Protein AF-A0A1Y3NGS4-F1 (afdb_monomer)

Sequence (176 aa):
MSAHGVNSQEDNQDTGKSSAWSAFSSKFSDFKQKTKNKHMELSNYARTKGSEFAVYANQQSRSIMQKIKKDEQPAQQEKERYVFGVPLEYVMEYSGHEYGIPLIVYDCINELTDAIDEVGLYRIPGSTHQVEILKDKYDFLEAVDLKGENPNTVATLLKLFLRNCKYKLVIFKNNP

Structure (mmCIF, N/CA/C/O backbone):
data_AF-A0A1Y3NGS4-F1
#
_entry.id   AF-A0A1Y3NGS4-F1
#
loop_
_atom_site.group_PDB
_atom_site.id
_atom_site.type_symbol
_atom_site.label_atom_id
_atom_site.label_alt_id
_atom_site.label_comp_id
_atom_site.label_asym_id
_atom_site.label_entity_id
_atom_site.label_seq_id
_atom_site.pdbx_PDB_ins_code
_atom_site.Cartn_x
_atom_site.Cartn_y
_atom_site.Cartn_z
_atom_site.occupancy
_atom_site.B_iso_or_equiv
_atom_site.auth_seq_id
_atom_site.auth_comp_id
_atom_site.auth_asym_id
_atom_site.auth_atom_id
_atom_site.pdbx_PDB_model_num
ATOM 1 N N . MET A 1 1 ? 15.049 87.456 -0.464 1.00 33.78 1 MET A N 1
ATOM 2 C CA . MET A 1 1 ? 15.550 88.606 0.324 1.00 33.78 1 MET A CA 1
ATOM 3 C C . MET A 1 1 ? 14.407 89.108 1.187 1.00 33.78 1 MET A C 1
ATOM 5 O O . MET A 1 1 ? 13.299 89.109 0.668 1.00 33.78 1 MET A O 1
ATOM 9 N N . SER A 1 2 ? 14.695 89.551 2.419 1.00 31.91 2 SER A N 1
ATOM 10 C CA . SER A 1 2 ? 13.763 90.228 3.353 1.00 31.91 2 SER A CA 1
ATOM 11 C C . SER A 1 2 ? 12.594 89.373 3.891 1.00 31.91 2 SER A C 1
ATOM 13 O O . SER A 1 2 ? 12.030 88.573 3.158 1.00 31.91 2 SER A O 1
ATOM 15 N N . ALA A 1 3 ? 12.170 89.479 5.156 1.00 38.00 3 ALA A N 1
ATOM 16 C CA . ALA A 1 3 ? 12.726 90.144 6.352 1.00 38.00 3 ALA A CA 1
ATOM 17 C C . ALA A 1 3 ? 12.406 89.241 7.578 1.00 38.00 3 ALA A C 1
ATOM 19 O O . ALA A 1 3 ? 11.455 88.471 7.508 1.00 38.00 3 ALA A O 1
ATOM 20 N N . HIS A 1 4 ? 13.200 89.115 8.651 1.00 30.67 4 HIS A N 1
ATOM 21 C CA . HIS A 1 4 ? 13.741 90.108 9.603 1.00 30.67 4 HIS A CA 1
ATOM 22 C C . HIS A 1 4 ? 12.679 90.939 10.359 1.00 30.67 4 HIS A C 1
ATOM 24 O O . HIS A 1 4 ? 11.834 91.578 9.745 1.00 30.67 4 HIS A O 1
ATOM 30 N N . GLY A 1 5 ? 12.768 90.926 11.700 1.00 33.00 5 GLY A N 1
ATOM 31 C CA . GLY A 1 5 ? 11.792 91.476 12.663 1.00 33.00 5 GLY A CA 1
ATOM 32 C C . GLY A 1 5 ? 11.822 90.672 13.978 1.00 33.00 5 GLY A C 1
ATOM 33 O O . GLY A 1 5 ? 10.993 89.787 14.128 1.00 33.00 5 GLY A O 1
ATOM 34 N N . VAL A 1 6 ? 12.854 90.711 14.844 1.00 35.91 6 VAL A N 1
ATOM 35 C CA . VAL A 1 6 ? 13.218 91.787 15.821 1.00 35.91 6 VAL A CA 1
ATOM 36 C C . VAL A 1 6 ? 11.988 92.424 16.505 1.00 35.91 6 VAL A C 1
ATOM 38 O O . VAL A 1 6 ? 11.039 92.745 15.804 1.00 35.91 6 VAL A O 1
ATOM 41 N N . ASN A 1 7 ? 11.892 92.684 17.818 1.00 32.59 7 ASN A N 1
ATOM 42 C CA . ASN A 1 7 ? 12.773 92.511 19.001 1.00 32.59 7 ASN A CA 1
ATOM 43 C C . ASN A 1 7 ? 11.861 92.128 20.225 1.00 32.59 7 ASN A C 1
ATOM 45 O O . ASN A 1 7 ? 10.693 91.834 19.987 1.00 32.59 7 ASN A O 1
ATOM 49 N N . SER A 1 8 ? 12.201 92.075 21.526 1.00 33.12 8 SER A N 1
ATOM 50 C CA . SER A 1 8 ? 13.383 92.421 22.347 1.00 33.12 8 SER A CA 1
ATOM 51 C C . SER A 1 8 ? 13.412 91.584 23.648 1.00 33.12 8 SER A C 1
ATOM 53 O O . SER A 1 8 ? 12.459 90.869 23.953 1.00 33.12 8 SER A O 1
ATOM 55 N N . GLN A 1 9 ? 14.478 91.731 24.439 1.00 42.53 9 GLN A N 1
ATOM 56 C CA . GLN A 1 9 ? 14.498 91.519 25.896 1.00 42.53 9 GLN A CA 1
ATOM 57 C C . GLN A 1 9 ? 14.150 92.819 26.641 1.00 42.53 9 GLN A C 1
ATOM 59 O O . GLN A 1 9 ? 14.323 93.890 26.064 1.00 42.53 9 GLN A O 1
ATOM 64 N N . GLU A 1 10 ? 13.727 92.684 27.902 1.00 35.09 10 GLU A N 1
ATOM 65 C CA . GLU A 1 10 ? 13.951 93.555 29.081 1.00 35.09 10 GLU A CA 1
ATOM 66 C C . GLU A 1 10 ? 13.093 92.974 30.236 1.00 35.09 10 GLU A C 1
ATOM 68 O O . GLU A 1 10 ? 12.082 92.322 29.981 1.00 35.09 10 GLU A O 1
ATOM 73 N N . ASP A 1 11 ? 13.338 93.191 31.524 1.00 31.88 11 ASP A N 1
ATOM 74 C CA . ASP A 1 11 ? 14.560 93.175 32.329 1.00 31.88 11 ASP A CA 1
ATOM 75 C C . ASP A 1 11 ? 14.133 93.196 33.819 1.00 31.88 11 ASP A C 1
ATOM 77 O O . ASP A 1 11 ? 12.953 93.285 34.155 1.00 31.88 11 ASP A O 1
ATOM 81 N N . ASN A 1 12 ? 15.114 93.049 34.698 1.00 34.59 12 ASN A N 1
ATOM 82 C CA . ASN A 1 12 ? 15.051 92.903 36.158 1.00 34.59 12 ASN A CA 1
ATOM 83 C C . ASN A 1 12 ? 14.232 93.906 37.018 1.00 34.59 12 ASN A C 1
ATOM 85 O O . ASN A 1 12 ? 14.127 95.083 36.698 1.00 34.59 12 ASN A O 1
ATOM 89 N N . GLN A 1 13 ? 13.924 93.435 38.246 1.00 39.69 13 GLN A N 1
ATOM 90 C CA . GLN A 1 13 ? 13.697 94.206 39.498 1.00 39.69 13 GLN A CA 1
ATOM 91 C C . GLN A 1 13 ? 12.382 95.043 39.555 1.00 39.69 13 GLN A C 1
ATOM 93 O O . GLN A 1 13 ? 11.791 95.366 38.537 1.00 39.69 13 GLN A O 1
ATOM 98 N N . ASP A 1 14 ? 11.770 95.346 40.711 1.00 35.47 14 ASP A N 1
ATOM 99 C CA . ASP A 1 14 ? 12.343 95.511 42.055 1.00 35.47 14 ASP A CA 1
ATOM 100 C C . ASP A 1 14 ? 11.340 95.313 43.241 1.00 35.47 14 ASP A C 1
ATOM 102 O O . ASP A 1 14 ? 10.137 95.143 43.059 1.00 35.47 14 ASP A O 1
ATOM 106 N N . THR A 1 15 ? 11.883 95.320 44.467 1.00 36.84 15 THR A N 1
ATOM 107 C CA . THR A 1 15 ? 11.306 95.718 45.779 1.00 36.84 15 THR A CA 1
ATOM 108 C C . THR A 1 15 ? 9.823 95.460 46.155 1.00 36.84 15 THR A C 1
ATOM 110 O O . THR A 1 15 ? 8.937 96.287 45.986 1.00 36.84 15 THR A O 1
ATOM 113 N N . GLY A 1 16 ? 9.625 94.436 47.001 1.00 41.06 16 GLY A N 1
ATOM 114 C CA . GLY A 1 16 ? 9.363 94.665 48.440 1.00 41.06 16 GLY A CA 1
ATOM 115 C C . GLY A 1 16 ? 7.952 95.041 48.957 1.00 41.06 16 GLY A C 1
ATOM 116 O O . GLY A 1 16 ? 7.472 96.148 48.752 1.00 41.06 16 GLY A O 1
ATOM 117 N N . LYS A 1 17 ? 7.453 94.197 49.889 1.00 36.88 17 LYS A N 1
ATOM 118 C CA . LYS A 1 17 ? 6.256 94.342 50.771 1.00 36.88 17 LYS A CA 1
ATOM 119 C C . LYS A 1 17 ? 4.901 94.050 50.089 1.00 36.88 17 LYS A C 1
ATOM 121 O O . LYS A 1 17 ? 4.637 94.539 49.007 1.00 36.88 17 LYS A O 1
ATOM 126 N N . SER A 1 18 ? 3.940 93.335 50.682 1.00 44.78 18 SER A N 1
ATOM 127 C CA . SER A 1 18 ? 3.933 92.349 51.782 1.00 44.78 18 SER A CA 1
ATOM 128 C C . SER A 1 18 ? 2.539 91.691 51.841 1.00 44.78 18 SER A C 1
ATOM 130 O O . SER A 1 18 ? 1.542 92.376 51.645 1.00 44.78 18 SER A O 1
ATOM 132 N N . SER A 1 19 ? 2.467 90.394 52.166 1.00 58.41 19 SER A N 1
ATOM 133 C CA . SER A 1 19 ? 1.315 89.721 52.814 1.00 58.41 19 SER A CA 1
ATOM 134 C C . SER A 1 19 ? -0.128 90.096 52.388 1.00 58.41 19 SER A C 1
ATOM 136 O O . SER A 1 19 ? -0.753 90.932 53.035 1.00 58.41 19 SER A O 1
ATOM 138 N N . ALA A 1 20 ? -0.705 89.369 51.416 1.00 52.78 20 ALA A N 1
ATOM 139 C CA . ALA A 1 20 ? -2.150 89.034 51.396 1.00 52.78 20 ALA A CA 1
ATOM 140 C C . ALA A 1 20 ? -2.536 88.014 50.298 1.00 52.78 20 ALA A C 1
ATOM 142 O O . ALA A 1 20 ? -3.312 87.098 50.553 1.00 52.78 20 ALA A O 1
ATOM 143 N N . TRP A 1 21 ? -1.989 88.135 49.081 1.00 37.53 21 TRP A N 1
ATOM 144 C CA . TRP A 1 21 ? -2.500 87.399 47.905 1.00 37.53 21 TRP A CA 1
ATOM 145 C C . TRP A 1 21 ? -1.845 86.027 47.648 1.00 37.53 21 TRP A C 1
ATOM 147 O O . TRP A 1 21 ? -2.407 85.192 46.937 1.00 37.53 21 TRP A O 1
ATOM 157 N N . SER A 1 22 ? -0.712 85.728 48.293 1.00 54.00 22 SER A N 1
ATOM 158 C CA . SER A 1 22 ? 0.019 84.450 48.162 1.00 54.00 22 SER A CA 1
ATOM 159 C C . SER A 1 22 ? -0.762 83.215 48.655 1.00 54.00 22 SER A C 1
ATOM 161 O O . SER A 1 22 ? -0.389 82.080 48.358 1.00 54.00 22 SER A O 1
ATOM 163 N N . ALA A 1 23 ? -1.851 83.425 49.404 1.00 52.31 23 ALA A N 1
ATOM 164 C CA . ALA A 1 23 ? -2.710 82.374 49.953 1.00 52.31 23 ALA A CA 1
ATOM 165 C C . ALA A 1 23 ? -3.914 82.000 49.057 1.00 52.31 23 ALA A C 1
ATOM 167 O O . ALA A 1 23 ? -4.672 81.094 49.409 1.00 52.31 23 ALA A O 1
ATOM 168 N N . PHE A 1 24 ? -4.118 82.686 47.920 1.00 52.75 24 PHE A N 1
ATOM 169 C CA . PHE A 1 24 ? -5.232 82.397 47.004 1.00 52.75 24 PHE A CA 1
ATOM 170 C C . PHE A 1 24 ? -4.802 81.654 45.727 1.00 52.75 24 PHE A C 1
ATOM 172 O O . PHE A 1 24 ? -5.513 80.756 45.278 1.00 52.75 24 PHE A O 1
ATOM 179 N N . SER A 1 25 ? -3.612 81.929 45.176 1.00 48.72 25 SER A N 1
ATOM 180 C CA . SER A 1 25 ? -3.084 81.196 44.006 1.00 48.72 25 SER A CA 1
ATOM 181 C C . SER A 1 25 ? -2.752 79.729 44.315 1.00 48.72 25 SER A C 1
ATOM 183 O O . SER A 1 25 ? -2.975 78.844 43.486 1.00 48.72 25 SER A O 1
ATOM 185 N N . SER A 1 26 ? -2.313 79.457 45.545 1.00 49.03 26 SER A N 1
ATOM 186 C CA . SER A 1 26 ? -1.978 78.128 46.071 1.00 49.03 26 SER A CA 1
ATOM 187 C C . SER A 1 26 ? -3.172 77.160 46.147 1.00 49.03 26 SER A C 1
ATOM 189 O O . SER A 1 26 ? -2.968 75.959 46.288 1.00 49.03 26 SER A O 1
ATOM 191 N N . LYS A 1 27 ? -4.418 77.635 45.978 1.00 54.59 27 LYS A N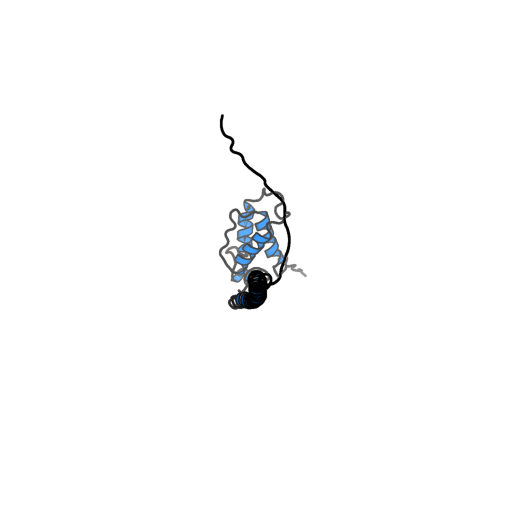 1
ATOM 192 C CA . LYS A 1 27 ? -5.617 76.776 45.906 1.00 54.59 27 LYS A CA 1
ATOM 193 C C . LYS A 1 27 ? -6.029 76.346 44.492 1.00 54.59 27 LYS A C 1
ATOM 195 O O . LYS A 1 27 ? -6.894 75.480 44.379 1.00 54.59 27 LYS A O 1
ATOM 200 N N . PHE A 1 28 ? -5.428 76.885 43.424 1.00 51.75 28 PHE A N 1
ATOM 201 C CA . PHE A 1 28 ? -5.749 76.468 42.046 1.00 51.75 28 PHE A CA 1
ATOM 202 C C . PHE A 1 28 ? -4.690 75.549 41.409 1.00 51.75 28 PHE A C 1
ATOM 204 O O . PHE A 1 28 ? -5.022 74.742 40.540 1.00 51.75 28 PHE A O 1
ATOM 211 N N . SER A 1 29 ? -3.437 75.581 41.878 1.00 51.62 29 SER A N 1
ATOM 212 C CA . SER A 1 29 ? -2.397 74.621 41.465 1.00 51.62 29 SER A CA 1
ATOM 213 C C . SER A 1 29 ? -2.712 73.184 41.907 1.00 51.62 29 SER A C 1
ATOM 215 O O . SER A 1 29 ? -2.623 72.255 41.100 1.00 51.62 29 SER A O 1
ATOM 217 N N . ASP A 1 30 ? -3.173 73.002 43.149 1.00 49.84 30 ASP A N 1
ATOM 218 C CA . ASP A 1 30 ? -3.430 71.682 43.750 1.00 49.84 30 ASP A CA 1
ATOM 219 C C . ASP A 1 30 ? -4.568 70.897 43.077 1.00 49.84 30 ASP A C 1
ATOM 221 O O . ASP A 1 30 ? -4.608 69.662 43.127 1.00 49.84 30 ASP A O 1
ATOM 225 N N . PHE A 1 31 ? -5.470 71.576 42.362 1.00 48.66 31 PHE A N 1
ATOM 226 C CA . PHE A 1 31 ? -6.515 70.906 41.585 1.00 48.66 31 PHE A CA 1
ATOM 227 C C . PHE A 1 31 ? -5.958 70.187 40.338 1.00 48.66 31 PHE A C 1
ATOM 229 O O . PHE A 1 31 ? -6.525 69.189 39.879 1.00 48.66 31 PHE A O 1
ATOM 236 N N . LYS A 1 32 ? -4.810 70.637 39.804 1.00 48.50 32 LYS A N 1
ATOM 237 C CA . LYS A 1 32 ? -4.231 70.131 38.544 1.00 48.50 32 LYS A CA 1
ATOM 238 C C . LYS A 1 32 ? -3.275 68.941 38.718 1.00 48.50 32 LYS A C 1
ATOM 240 O O . LYS A 1 32 ? -2.988 68.251 37.740 1.00 48.50 32 LYS A O 1
ATOM 245 N N . GLN A 1 33 ? -2.820 68.658 39.943 1.00 49.28 33 GLN A N 1
ATOM 246 C CA . GLN A 1 33 ? -2.098 67.419 40.281 1.00 49.28 33 GLN A CA 1
ATOM 247 C C . GLN A 1 33 ? -3.041 66.318 40.798 1.00 49.28 33 GLN A C 1
ATOM 249 O O . GLN A 1 33 ? -2.915 65.161 40.393 1.00 49.28 33 GLN A O 1
ATOM 254 N N . LYS A 1 34 ? -4.054 66.665 41.607 1.00 46.16 34 LYS A N 1
ATOM 255 C CA . LYS A 1 34 ? -4.987 65.690 42.214 1.00 46.16 34 LYS A CA 1
ATOM 256 C C . LYS A 1 34 ? -5.890 64.958 41.206 1.00 46.16 34 LYS A C 1
ATOM 258 O O . LYS A 1 34 ? -6.427 63.895 41.515 1.00 46.16 34 LYS A O 1
ATOM 263 N N . THR A 1 35 ? -6.042 65.502 40.000 1.00 49.25 35 THR A N 1
ATOM 264 C CA . THR A 1 35 ? -6.835 64.928 38.900 1.00 49.25 35 THR A CA 1
ATOM 265 C C . THR A 1 35 ? -6.064 63.907 38.054 1.00 49.25 35 THR A C 1
ATOM 267 O O . THR A 1 35 ? -6.670 62.948 37.580 1.00 49.25 35 THR A O 1
ATOM 270 N N . LYS A 1 36 ? -4.732 64.026 37.926 1.00 48.16 36 LYS A N 1
ATOM 271 C CA . LYS A 1 36 ? -3.911 63.044 37.189 1.00 48.16 36 LYS A CA 1
ATOM 272 C C . LYS A 1 36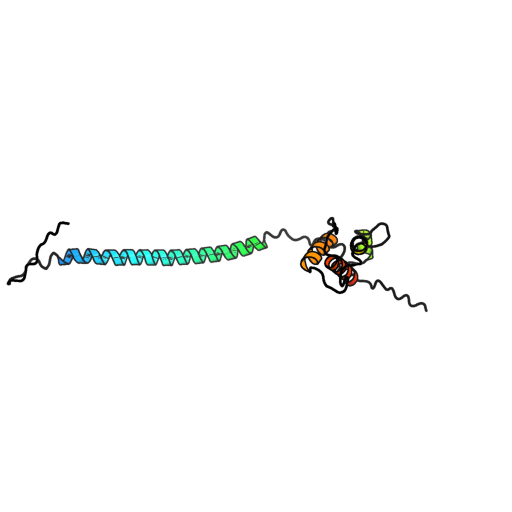 ? -3.778 61.720 37.939 1.00 48.16 36 LYS A C 1
ATOM 274 O O . LYS A 1 36 ? -4.015 60.671 37.348 1.00 48.16 36 LYS A O 1
ATOM 279 N N . ASN A 1 37 ? -3.474 61.760 39.238 1.00 50.91 37 ASN A N 1
ATOM 280 C CA . ASN A 1 37 ? -3.250 60.536 40.016 1.00 50.91 37 ASN A CA 1
ATOM 281 C C . ASN A 1 37 ? -4.525 59.688 40.134 1.00 50.91 37 ASN A C 1
ATOM 283 O O . ASN A 1 37 ? -4.458 58.484 39.926 1.00 50.91 37 ASN A O 1
ATOM 287 N N . LYS A 1 38 ? -5.700 60.304 40.339 1.00 51.62 38 LYS A N 1
ATOM 288 C CA . LYS A 1 38 ? -6.979 59.571 40.358 1.00 51.62 38 LYS A CA 1
ATOM 289 C C . LYS A 1 38 ? -7.319 58.920 39.015 1.00 51.62 38 LYS A C 1
ATOM 291 O O . LYS A 1 38 ? -7.765 57.779 38.995 1.00 51.62 38 LYS A O 1
ATOM 296 N N . HIS A 1 39 ? -7.098 59.612 37.895 1.00 51.31 39 HIS A N 1
ATOM 297 C CA . HIS A 1 39 ? -7.328 59.025 36.570 1.00 51.31 39 HIS A CA 1
ATOM 298 C C . HIS A 1 39 ? -6.331 57.891 36.275 1.00 51.31 39 HIS A C 1
ATOM 300 O O . HIS A 1 39 ? -6.699 56.877 35.686 1.00 51.31 39 HIS A O 1
ATOM 306 N N . MET A 1 40 ? -5.083 58.030 36.730 1.00 54.16 40 MET A N 1
ATOM 307 C CA . MET A 1 40 ? -4.057 56.994 36.615 1.00 54.16 40 MET A CA 1
ATOM 308 C C . MET A 1 40 ? -4.392 55.765 37.474 1.00 54.16 40 MET A C 1
ATOM 310 O O . MET A 1 40 ? -4.349 54.653 36.958 1.00 54.16 40 MET A O 1
ATOM 314 N N . GLU A 1 41 ? -4.821 55.941 38.726 1.00 57.53 41 GLU A N 1
ATOM 315 C CA . GLU A 1 41 ? -5.274 54.848 39.598 1.00 57.53 41 GLU A CA 1
ATOM 316 C C . GLU A 1 41 ? -6.517 54.136 39.053 1.00 57.53 41 GLU A C 1
ATOM 318 O O . GLU A 1 41 ? -6.506 52.909 38.984 1.00 57.53 41 GLU A O 1
ATOM 323 N N . LEU A 1 42 ? -7.542 54.860 38.577 1.00 57.81 42 LEU A N 1
ATOM 324 C CA . LEU A 1 42 ? -8.690 54.224 37.917 1.00 57.81 42 LEU A CA 1
ATOM 325 C C . LEU A 1 42 ? -8.273 53.477 36.640 1.00 57.81 42 LEU A C 1
ATOM 327 O O . LEU A 1 42 ? -8.755 52.372 36.410 1.00 57.81 42 LEU A O 1
ATOM 331 N N . SER A 1 43 ? -7.355 54.024 35.832 1.00 59.84 43 SER A N 1
ATOM 332 C CA . SER A 1 43 ? -6.863 53.335 34.629 1.00 59.84 43 SER A CA 1
ATOM 333 C C . SER A 1 43 ? -6.037 52.088 34.954 1.00 59.84 43 SER A C 1
ATOM 335 O O . SER A 1 43 ? -6.178 51.069 34.280 1.00 59.84 43 SER A O 1
ATOM 337 N N . ASN A 1 44 ? -5.234 52.124 36.021 1.00 63.38 44 ASN A N 1
ATOM 338 C CA . ASN A 1 44 ? -4.454 50.982 36.485 1.00 63.38 44 ASN A CA 1
ATOM 339 C C . ASN A 1 44 ? -5.366 49.911 37.091 1.00 63.38 44 ASN A C 1
ATOM 341 O O . ASN A 1 44 ? -5.201 48.742 36.766 1.00 63.38 44 ASN A O 1
ATOM 345 N N . TYR A 1 45 ? -6.369 50.297 37.885 1.00 62.78 45 TYR A N 1
ATOM 346 C CA . TYR A 1 45 ? -7.377 49.388 38.438 1.00 62.78 45 TYR A CA 1
ATOM 347 C C . TYR A 1 45 ? -8.236 48.740 37.340 1.00 62.78 45 TYR A C 1
ATOM 349 O O . TYR A 1 45 ? -8.467 47.533 37.362 1.00 62.78 45 TYR A O 1
ATOM 357 N N . ALA A 1 46 ? -8.653 49.509 36.329 1.00 60.69 46 ALA A N 1
ATOM 358 C CA . ALA A 1 46 ? -9.364 48.982 35.166 1.00 60.69 46 ALA A CA 1
ATOM 359 C C . ALA A 1 46 ? -8.479 48.045 34.326 1.00 60.69 46 ALA A C 1
ATOM 361 O O . ALA A 1 46 ? -8.944 47.001 33.872 1.00 60.69 46 ALA A O 1
ATOM 362 N N . ARG A 1 47 ? -7.189 48.369 34.155 1.00 60.62 47 ARG A N 1
ATOM 363 C CA . ARG A 1 47 ? -6.223 47.527 33.433 1.00 60.62 47 ARG A CA 1
ATOM 364 C C . ARG A 1 47 ? -5.921 46.227 34.178 1.00 60.62 47 ARG A C 1
ATOM 366 O O . ARG A 1 47 ? -5.902 45.180 33.538 1.00 60.62 47 ARG A O 1
ATOM 373 N N . THR A 1 48 ? -5.724 46.257 35.498 1.00 62.03 48 THR A N 1
ATOM 374 C CA . THR A 1 48 ? -5.482 45.040 36.290 1.00 62.03 48 THR A CA 1
ATOM 375 C C . THR A 1 48 ? -6.729 44.168 36.341 1.00 62.03 48 THR A C 1
ATOM 377 O O . THR A 1 48 ? -6.650 43.011 35.93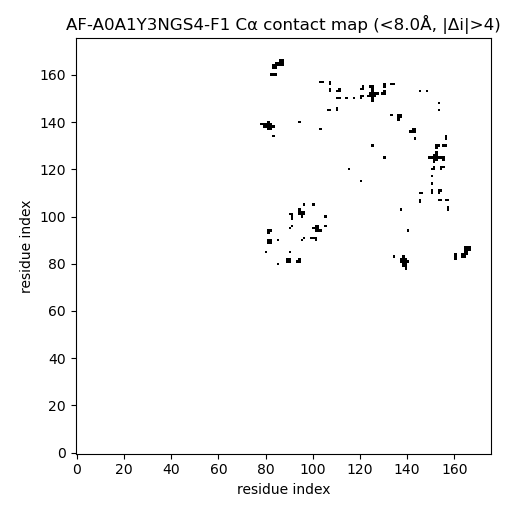4 1.00 62.03 48 THR A O 1
ATOM 380 N N . LYS A 1 49 ? -7.901 44.709 36.702 1.00 62.06 49 LYS A N 1
ATOM 381 C CA . LYS A 1 49 ? -9.151 43.928 36.758 1.00 62.06 49 LYS A CA 1
ATOM 382 C C . LYS A 1 49 ? -9.608 43.431 35.387 1.00 62.06 49 LYS A C 1
ATOM 384 O O . LYS A 1 49 ? -10.049 42.290 35.276 1.00 62.06 49 LYS A O 1
ATOM 389 N N . GLY A 1 50 ? -9.421 44.225 34.332 1.00 63.09 50 GLY A N 1
ATOM 390 C CA . GLY A 1 50 ? -9.632 43.784 32.952 1.00 63.09 50 GLY A CA 1
ATOM 391 C C . GLY A 1 50 ? -8.684 42.650 32.545 1.00 63.09 50 GLY A C 1
ATOM 392 O O . GLY A 1 50 ? -9.122 41.689 31.919 1.00 63.09 50 GLY A O 1
ATOM 393 N N . SER A 1 51 ? -7.407 42.711 32.946 1.00 65.56 51 SER A N 1
ATOM 394 C CA . SER A 1 51 ? -6.442 41.635 32.676 1.00 65.56 51 SER A CA 1
ATOM 395 C C . SER A 1 51 ? -6.731 40.358 33.468 1.00 65.56 51 SER A C 1
ATOM 397 O O . SER A 1 51 ? -6.668 39.277 32.894 1.00 65.56 51 SER A O 1
ATOM 399 N N . GLU A 1 52 ? -7.127 40.459 34.741 1.00 67.81 52 GLU A N 1
ATOM 400 C CA . GLU A 1 52 ? -7.533 39.311 35.561 1.00 67.81 52 GLU A CA 1
ATOM 401 C C . GLU A 1 52 ? -8.771 38.628 34.965 1.00 67.81 52 GLU A C 1
ATOM 403 O O . GLU A 1 52 ? -8.785 37.409 34.802 1.00 67.81 52 GLU A O 1
ATOM 408 N N . PHE A 1 53 ? -9.779 39.409 34.559 1.00 62.19 53 PHE A N 1
ATOM 409 C CA . PHE A 1 53 ? -10.978 38.882 33.908 1.00 62.19 53 PHE A CA 1
ATOM 410 C C . PHE A 1 53 ? -10.668 38.254 32.539 1.00 62.19 53 PHE A C 1
ATOM 412 O O . PHE A 1 53 ? -11.193 37.190 32.224 1.00 62.19 53 PHE A O 1
ATOM 419 N N . ALA A 1 54 ? -9.771 38.851 31.746 1.00 69.25 54 ALA A N 1
ATOM 420 C CA . ALA A 1 54 ? -9.329 38.286 30.470 1.00 69.25 54 ALA A CA 1
ATOM 421 C C . ALA A 1 54 ? -8.506 36.996 30.643 1.00 69.25 54 ALA A C 1
ATOM 423 O O . ALA A 1 54 ? -8.677 36.057 29.866 1.00 69.25 54 ALA A O 1
ATOM 424 N N . VAL A 1 55 ? -7.649 36.913 31.667 1.00 70.12 55 VAL A N 1
ATOM 425 C CA . VAL A 1 55 ? -6.907 35.689 32.017 1.00 70.12 55 VAL A CA 1
ATOM 426 C C . VAL A 1 55 ? -7.871 34.598 32.476 1.00 70.12 55 VAL A C 1
ATOM 428 O O . VAL A 1 55 ? -7.780 33.478 31.981 1.00 70.12 55 VAL A O 1
ATOM 431 N N . TYR A 1 56 ? -8.842 34.925 33.334 1.00 66.25 56 TYR A N 1
ATOM 432 C CA . TYR A 1 56 ? -9.887 33.991 33.753 1.00 66.25 56 TYR A CA 1
ATOM 433 C C . TYR A 1 56 ? -10.719 33.503 32.557 1.00 66.25 56 TYR A C 1
ATOM 435 O O . TYR A 1 56 ? -10.877 32.299 32.373 1.00 66.25 56 TYR A O 1
ATOM 443 N N . ALA A 1 57 ? -11.168 34.404 31.678 1.00 68.50 57 ALA A N 1
ATOM 444 C CA 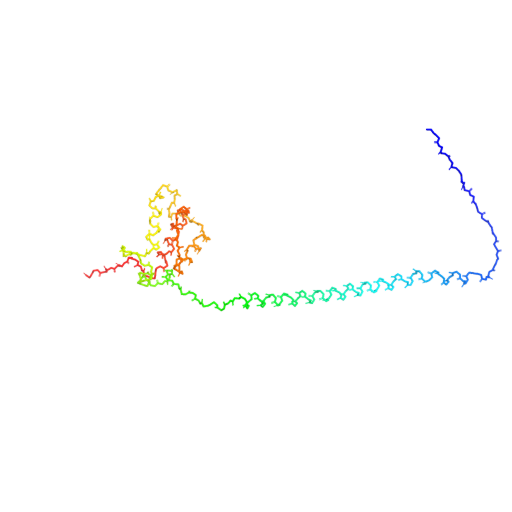. ALA A 1 57 ? -11.914 34.050 30.470 1.00 68.50 57 ALA A CA 1
ATOM 445 C C . ALA A 1 57 ? -11.100 33.171 29.499 1.00 68.50 57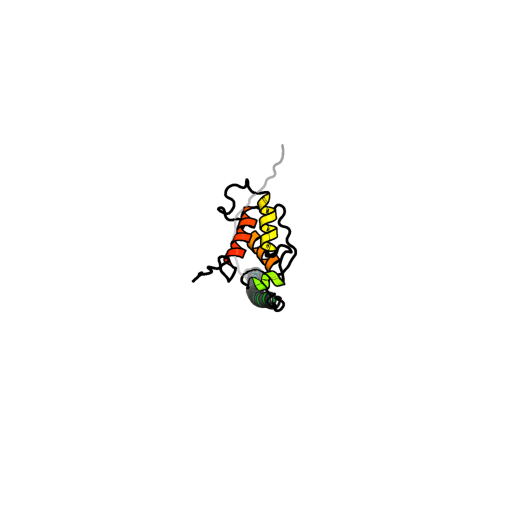 ALA A C 1
ATOM 447 O O . ALA A 1 57 ? -11.647 32.221 28.946 1.00 68.50 57 ALA A O 1
ATOM 448 N N . ASN A 1 58 ? -9.797 33.429 29.326 1.00 68.19 58 ASN A N 1
ATOM 449 C CA . ASN A 1 58 ? -8.893 32.601 28.511 1.00 68.19 58 ASN A CA 1
ATOM 450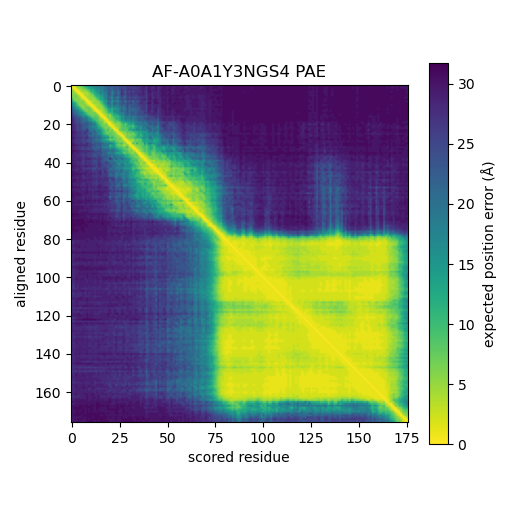 C C . ASN A 1 58 ? -8.639 31.223 29.158 1.00 68.19 58 ASN A C 1
ATOM 452 O O . ASN A 1 58 ? -8.577 30.203 28.477 1.00 68.19 58 ASN A O 1
ATOM 456 N N . GLN A 1 59 ? -8.549 31.163 30.488 1.00 73.19 59 GLN A N 1
ATOM 457 C CA . GLN A 1 59 ? -8.390 29.911 31.225 1.00 73.19 59 GLN A CA 1
ATOM 458 C C . GLN A 1 59 ? -9.654 29.038 31.159 1.00 73.19 59 GLN A C 1
ATOM 460 O O . GLN A 1 59 ? -9.543 27.834 30.928 1.00 73.19 59 GLN A O 1
ATOM 465 N N . GLN A 1 60 ? -10.843 29.638 31.295 1.00 65.69 60 GLN A N 1
ATOM 466 C CA . GLN A 1 60 ? -12.126 28.947 31.129 1.00 65.69 60 GLN A CA 1
ATOM 467 C C . GLN A 1 60 ? -12.364 28.530 29.669 1.00 65.69 60 GLN A C 1
ATOM 469 O O . GLN A 1 60 ? -12.805 27.413 29.412 1.00 65.69 60 GLN A O 1
ATOM 474 N N . SER A 1 61 ? -12.026 29.369 28.683 1.00 60.28 61 SER A N 1
ATOM 475 C CA . SER A 1 61 ? -12.191 28.994 27.274 1.00 60.28 61 SER A CA 1
ATOM 476 C C . SER A 1 61 ? -11.226 27.890 26.837 1.00 60.28 61 SER A C 1
ATOM 478 O O . SER A 1 61 ? -11.622 27.045 26.040 1.00 60.28 61 SER A O 1
ATOM 480 N N . ARG A 1 62 ? -10.014 27.795 27.406 1.00 61.84 62 ARG A N 1
ATOM 481 C CA . ARG A 1 62 ? -9.115 26.646 27.182 1.00 61.84 62 ARG A CA 1
ATOM 482 C C . ARG A 1 62 ? -9.691 25.330 27.700 1.00 61.84 62 ARG A C 1
ATOM 484 O O . ARG A 1 62 ? -9.616 24.333 26.986 1.00 61.84 62 ARG A O 1
ATOM 491 N N . SER A 1 63 ? -10.267 25.303 28.901 1.00 61.66 63 SER A N 1
ATOM 492 C CA . SER A 1 63 ? -10.866 24.082 29.460 1.00 61.66 63 SER A CA 1
ATOM 493 C C . SER A 1 63 ? -12.189 23.712 28.776 1.00 61.66 63 SER A C 1
ATOM 495 O O . SER A 1 63 ? -12.465 22.527 28.599 1.00 61.66 63 SER A O 1
ATOM 497 N N . ILE A 1 64 ? -12.965 24.696 28.308 1.00 62.03 64 ILE A N 1
ATOM 498 C CA . ILE A 1 64 ? -14.146 24.472 27.460 1.00 62.03 64 ILE A CA 1
ATOM 499 C C . ILE A 1 64 ? -13.734 23.954 26.070 1.00 62.03 64 ILE A C 1
ATOM 501 O O . ILE A 1 64 ? -14.264 22.936 25.641 1.00 62.03 64 ILE A O 1
ATOM 505 N N . MET A 1 65 ? -12.740 24.549 25.397 1.00 59.19 65 MET A N 1
ATOM 506 C CA . MET A 1 65 ? -12.224 24.037 24.114 1.00 59.19 65 MET A CA 1
ATOM 507 C C . MET A 1 65 ? -11.626 22.629 24.235 1.00 59.19 65 MET A C 1
ATOM 509 O O . MET A 1 65 ? -11.793 21.819 23.328 1.00 59.19 65 MET A O 1
ATOM 513 N N . GLN A 1 66 ? -10.950 22.310 25.344 1.00 58.53 66 GLN A N 1
ATOM 514 C CA . GLN A 1 66 ? -10.445 20.957 25.599 1.00 58.53 66 GLN A CA 1
ATOM 515 C C . GLN A 1 66 ? -11.564 19.928 25.810 1.00 58.53 66 GLN A C 1
ATOM 517 O O . GLN A 1 66 ? -11.345 18.760 25.503 1.00 58.53 66 GLN A O 1
ATOM 522 N N . LYS A 1 67 ? -12.741 20.341 26.301 1.00 57.91 67 LYS A N 1
ATOM 523 C CA . LYS A 1 67 ? -13.933 19.483 26.370 1.00 57.91 67 LYS A CA 1
ATOM 524 C C . LYS A 1 67 ? -14.625 19.368 25.015 1.00 57.91 67 LYS A C 1
ATOM 526 O O . LYS A 1 67 ? -14.789 18.255 24.547 1.00 57.91 67 LYS A O 1
ATOM 531 N N . ILE A 1 68 ? -14.886 20.479 24.322 1.00 56.28 68 ILE A N 1
ATOM 532 C CA . ILE A 1 68 ? -15.489 20.470 22.974 1.00 56.28 68 ILE A CA 1
ATOM 533 C C . ILE A 1 68 ? -14.666 19.592 22.017 1.00 56.28 68 ILE A C 1
ATOM 535 O O . ILE A 1 68 ? -15.214 18.692 21.398 1.00 56.28 68 ILE A O 1
ATOM 539 N N . LYS A 1 69 ? -13.332 19.725 21.994 1.00 54.66 69 LYS A N 1
ATOM 540 C CA . LYS A 1 69 ? -12.453 18.878 21.161 1.00 54.66 69 LYS A CA 1
ATOM 541 C C . LYS A 1 69 ? -12.430 17.389 21.570 1.00 54.66 69 LYS A C 1
ATOM 543 O O . LYS A 1 69 ? -11.885 16.565 20.839 1.00 54.66 69 LYS A O 1
ATOM 548 N N . LYS A 1 70 ? -12.965 17.042 22.743 1.00 50.56 70 LYS A N 1
ATOM 549 C CA . LYS A 1 70 ? -13.051 15.671 23.266 1.00 50.56 70 LYS A CA 1
ATOM 550 C C . LYS A 1 70 ? -14.460 15.077 23.134 1.00 50.56 70 LYS A C 1
ATOM 552 O O . LYS A 1 70 ? -14.572 13.867 22.981 1.00 50.56 70 LYS A O 1
ATOM 557 N N . ASP A 1 71 ? -15.485 15.926 23.131 1.00 50.03 71 ASP A N 1
ATOM 558 C CA . ASP A 1 71 ? -16.898 15.564 22.988 1.00 50.03 71 ASP A CA 1
ATOM 559 C C . ASP A 1 71 ? -17.373 15.635 21.512 1.00 50.03 71 ASP A C 1
ATOM 561 O O . ASP A 1 71 ? -18.338 14.972 21.146 1.00 50.03 71 ASP A O 1
ATOM 565 N N . GLU A 1 72 ? -16.662 16.358 20.631 1.00 49.91 72 GLU A N 1
ATOM 566 C CA . GLU A 1 72 ? -16.822 16.321 19.159 1.00 49.91 72 GLU A CA 1
ATOM 567 C C . GLU A 1 72 ? -16.029 15.187 18.480 1.00 49.91 72 GLU A C 1
ATOM 569 O O . GLU A 1 72 ? -15.888 15.161 17.256 1.00 49.91 72 GLU A O 1
ATOM 574 N N . GLN A 1 73 ? -15.536 14.204 19.238 1.00 51.06 73 GLN A N 1
ATOM 575 C CA . GLN A 1 73 ? -15.381 12.879 18.649 1.00 51.06 73 GLN A CA 1
ATOM 576 C C . GLN A 1 73 ? -16.744 12.187 18.746 1.00 51.06 73 GLN A C 1
ATOM 578 O O . GLN A 1 73 ? -17.132 11.815 19.857 1.00 51.06 73 GLN A O 1
ATOM 583 N N . PRO A 1 74 ? -17.487 11.986 17.631 1.00 45.66 74 PRO A N 1
ATOM 584 C CA . PRO A 1 74 ? -18.582 11.027 17.663 1.00 45.66 74 PRO A CA 1
ATOM 585 C C . PRO A 1 74 ? -17.981 9.717 18.155 1.00 45.66 74 PRO A C 1
ATOM 587 O O . PRO A 1 74 ? -16.879 9.370 17.722 1.00 45.66 74 PRO A O 1
ATOM 590 N N . ALA A 1 75 ? -18.666 9.042 19.086 1.00 45.88 75 ALA A N 1
ATOM 591 C CA . ALA A 1 75 ? -18.183 7.801 19.678 1.00 45.88 75 ALA A CA 1
ATOM 592 C C . ALA A 1 75 ? -17.661 6.904 18.556 1.00 45.88 75 ALA A C 1
ATOM 594 O O . ALA A 1 75 ? -18.445 6.459 17.713 1.00 45.88 75 ALA A O 1
ATOM 595 N N . GLN A 1 76 ? -16.335 6.738 18.500 1.00 48.91 76 GLN A N 1
ATOM 596 C CA . GLN A 1 76 ? -15.692 5.983 17.441 1.00 48.91 76 GLN A CA 1
ATOM 597 C C . GLN A 1 76 ? -16.084 4.532 17.678 1.00 48.91 76 GLN A C 1
ATOM 599 O O . GLN A 1 76 ? -15.434 3.815 18.432 1.00 48.91 76 GLN A O 1
ATOM 604 N N . GLN A 1 77 ? -17.189 4.127 17.046 1.00 48.75 77 GLN A N 1
ATOM 605 C CA . GLN A 1 77 ? -17.393 2.751 16.641 1.00 48.75 77 GLN A CA 1
ATOM 606 C C . GLN A 1 77 ? -16.078 2.366 15.980 1.00 48.75 77 GLN A C 1
ATOM 608 O O . GLN A 1 77 ? -15.709 2.972 14.970 1.00 48.75 77 GLN A O 1
ATOM 613 N N . GLU A 1 78 ? -15.318 1.482 16.627 1.00 63.28 78 GLU A N 1
ATOM 614 C CA . GLU A 1 78 ? -14.051 1.015 16.089 1.00 63.28 78 GLU A CA 1
ATOM 615 C C . GLU A 1 78 ? -14.387 0.391 14.739 1.00 63.28 78 GLU A C 1
ATOM 617 O O . GLU A 1 78 ? -14.972 -0.691 14.694 1.00 63.28 78 GLU A O 1
ATOM 622 N N . LYS A 1 79 ? -14.127 1.127 13.644 1.00 75.25 79 LYS A N 1
ATOM 623 C CA . LYS A 1 79 ? -14.388 0.627 12.297 1.00 75.25 79 LYS A CA 1
ATOM 624 C C . LYS A 1 79 ? -13.654 -0.706 12.204 1.00 75.25 79 LYS A C 1
ATOM 626 O O . LYS A 1 79 ? -12.435 -0.756 12.404 1.00 75.25 79 LYS A O 1
ATOM 631 N N . GLU A 1 80 ? -14.412 -1.762 11.944 1.00 86.62 80 GLU A N 1
ATOM 632 C CA . GLU A 1 80 ? -13.864 -3.096 11.768 1.00 86.62 80 GLU A CA 1
ATOM 633 C C . GLU A 1 80 ? -12.825 -3.049 10.638 1.00 86.62 80 GLU A C 1
ATOM 635 O O . GLU A 1 80 ? -13.002 -2.341 9.644 1.00 86.62 80 GLU A O 1
ATOM 640 N N . ARG A 1 81 ? -11.687 -3.716 10.847 1.00 91.12 81 ARG A N 1
ATOM 641 C CA . ARG A 1 81 ? -10.572 -3.733 9.895 1.00 91.12 81 ARG A CA 1
ATOM 642 C C . ARG A 1 81 ? -10.602 -5.042 9.135 1.00 91.12 81 ARG A C 1
ATOM 644 O O . ARG A 1 81 ? -10.609 -6.098 9.762 1.00 91.12 81 ARG A O 1
ATOM 651 N N . TYR A 1 82 ? -10.546 -4.969 7.812 1.00 94.44 82 TYR A N 1
ATOM 652 C CA . TYR A 1 82 ? -10.774 -6.124 6.946 1.00 94.44 82 TYR A CA 1
ATOM 653 C C . TYR A 1 82 ? -9.509 -6.699 6.296 1.00 94.44 82 TYR A C 1
ATOM 655 O O . TYR A 1 82 ? -9.562 -7.804 5.761 1.00 94.44 82 TYR A O 1
ATOM 663 N N . VAL A 1 83 ? -8.366 -5.997 6.347 1.00 95.12 83 VAL A N 1
ATOM 664 C CA . VAL A 1 83 ? -7.179 -6.358 5.544 1.00 95.12 83 VAL A CA 1
ATOM 665 C C . VAL A 1 83 ? -5.910 -6.555 6.380 1.00 95.12 83 VAL A C 1
ATOM 667 O O . VAL A 1 83 ? -5.282 -7.611 6.307 1.00 95.12 83 VAL A O 1
ATOM 670 N N . PHE A 1 84 ? -5.493 -5.582 7.192 1.00 94.88 84 PHE A N 1
ATOM 671 C CA . PHE A 1 84 ? -4.207 -5.643 7.892 1.00 94.88 84 PHE A CA 1
ATOM 672 C C . PHE A 1 84 ? -4.335 -6.236 9.299 1.00 94.88 84 PHE A C 1
ATOM 674 O O . PHE A 1 84 ? -5.011 -5.702 10.174 1.00 94.88 84 PHE A O 1
ATOM 681 N N . GLY A 1 85 ? -3.582 -7.308 9.564 1.00 91.75 85 GLY A N 1
ATOM 682 C CA . GLY A 1 85 ? -3.501 -7.917 10.897 1.00 91.75 85 GLY A CA 1
ATOM 683 C C . GLY A 1 85 ? -4.668 -8.845 11.250 1.00 91.75 85 GLY A C 1
ATOM 684 O O . GLY A 1 85 ? -4.775 -9.272 12.402 1.00 91.75 85 GLY A O 1
ATOM 685 N N . VAL A 1 86 ? -5.520 -9.196 10.288 1.00 92.12 86 VAL A N 1
ATOM 686 C CA . VAL A 1 86 ? -6.591 -10.201 10.420 1.00 92.12 86 VAL A CA 1
ATOM 687 C C . VAL A 1 86 ? -6.161 -11.557 9.814 1.00 92.12 86 VAL A C 1
ATOM 689 O O . VAL A 1 86 ? -5.084 -11.636 9.213 1.00 92.12 86 VAL A O 1
ATOM 692 N N . PRO A 1 87 ? -6.904 -12.662 10.037 1.00 91.81 87 PRO A N 1
ATOM 693 C CA . PRO A 1 87 ? -6.658 -13.942 9.360 1.00 91.81 87 PRO A CA 1
ATOM 694 C C . PRO A 1 87 ? -6.736 -13.800 7.835 1.00 91.81 87 PRO A C 1
ATOM 696 O O . PRO A 1 87 ? -7.549 -13.026 7.338 1.00 91.81 87 PRO A O 1
ATOM 699 N N . LEU A 1 88 ? -5.922 -14.551 7.087 1.00 91.00 88 LEU A N 1
ATOM 700 C CA . LEU A 1 88 ? -5.898 -14.447 5.620 1.00 91.00 88 LEU A CA 1
ATOM 701 C C . LEU A 1 88 ? -7.234 -14.890 5.010 1.00 91.00 88 LEU A C 1
ATOM 703 O O . LEU A 1 88 ? -7.706 -14.290 4.055 1.00 91.00 88 LEU A O 1
ATOM 707 N N . GLU A 1 89 ? -7.856 -15.896 5.612 1.00 91.12 89 GLU A N 1
ATOM 708 C CA . GLU A 1 89 ? -9.171 -16.429 5.268 1.00 91.12 89 GLU A CA 1
ATOM 709 C C . GLU A 1 89 ? -10.247 -15.332 5.330 1.00 91.12 89 GLU A C 1
ATOM 711 O O . GLU A 1 89 ? -11.076 -15.236 4.433 1.00 91.12 89 GLU A O 1
ATOM 716 N N . TYR A 1 90 ? -10.163 -14.450 6.333 1.00 92.94 90 TYR A N 1
ATOM 717 C CA . TYR A 1 90 ? -11.047 -13.291 6.476 1.00 92.94 90 TYR A CA 1
ATOM 718 C C . TYR A 1 90 ? -10.771 -12.243 5.386 1.00 92.94 90 TYR A C 1
ATOM 720 O O . TYR A 1 90 ? -11.700 -11.766 4.743 1.00 92.94 90 TYR A O 1
ATOM 728 N N . VAL A 1 91 ? -9.498 -11.936 5.089 1.00 94.56 91 VAL A N 1
ATOM 729 C CA . VAL A 1 91 ? -9.166 -11.034 3.963 1.00 94.56 91 VAL A CA 1
ATOM 730 C C . VAL A 1 91 ? -9.718 -11.581 2.642 1.00 94.56 91 VAL A C 1
ATOM 732 O O . VAL A 1 91 ? -10.235 -10.816 1.838 1.00 94.56 91 VAL A O 1
ATOM 735 N N . MET A 1 92 ? -9.644 -12.895 2.420 1.00 94.06 92 MET A N 1
ATOM 736 C CA . MET A 1 92 ? -10.161 -13.538 1.207 1.00 94.06 92 MET A CA 1
ATOM 737 C C . MET A 1 92 ? -11.691 -13.494 1.095 1.00 94.06 92 MET A C 1
ATOM 739 O O . MET A 1 92 ? -12.199 -13.423 -0.021 1.00 94.06 92 MET A O 1
ATOM 743 N N . GLU A 1 93 ? -12.418 -13.524 2.215 1.00 94.88 93 GLU A N 1
ATOM 744 C CA . GLU A 1 93 ? -13.885 -13.452 2.248 1.00 94.88 93 GLU A CA 1
ATOM 745 C C . GLU A 1 93 ? -14.411 -12.049 1.895 1.00 94.88 93 GLU A C 1
ATOM 747 O O . GLU A 1 93 ? -15.351 -11.925 1.111 1.00 94.88 93 GLU A O 1
ATOM 752 N N . TYR A 1 94 ? -13.780 -10.992 2.420 1.00 94.94 94 TYR A N 1
ATOM 753 C CA . TYR A 1 94 ? -14.248 -9.603 2.261 1.00 94.94 94 TYR A CA 1
ATOM 754 C C . TYR A 1 94 ? -13.496 -8.788 1.195 1.00 94.94 94 TYR A C 1
ATOM 756 O O . TYR A 1 94 ? -14.004 -7.780 0.710 1.00 94.94 94 TYR A O 1
ATOM 764 N N . SER A 1 95 ? -12.274 -9.192 0.842 1.00 95.06 95 SER A N 1
ATOM 765 C CA . SER A 1 95 ? -11.354 -8.468 -0.049 1.00 95.06 95 SER A CA 1
ATOM 766 C C . SER A 1 95 ? -10.523 -9.441 -0.907 1.00 95.06 95 SER A C 1
ATOM 768 O O . SER A 1 95 ? -9.322 -9.261 -1.119 1.00 95.06 95 SER A O 1
ATOM 770 N N . GLY A 1 96 ? -11.150 -10.520 -1.381 1.00 94.25 96 GLY A N 1
ATOM 771 C CA . GLY A 1 96 ? -10.557 -11.461 -2.332 1.00 94.25 96 GLY A CA 1
ATOM 772 C C . GLY A 1 96 ? -10.678 -10.991 -3.787 1.00 94.25 96 GLY A C 1
ATOM 773 O O . GLY A 1 96 ? -11.683 -10.407 -4.183 1.00 94.25 96 GLY A O 1
ATOM 774 N N . HIS A 1 97 ? -9.665 -11.290 -4.601 1.00 96.69 97 HIS A N 1
ATOM 775 C CA . HIS A 1 97 ? -9.711 -11.193 -6.061 1.00 96.69 97 HIS A CA 1
ATOM 776 C C . HIS A 1 97 ? -10.140 -12.535 -6.680 1.00 96.69 97 HIS A C 1
ATOM 778 O O . HIS A 1 97 ? -9.854 -13.601 -6.129 1.00 96.69 97 HIS A O 1
ATOM 784 N N . GLU A 1 98 ? -10.734 -12.505 -7.876 1.00 94.00 98 GLU A N 1
ATOM 785 C CA . GLU A 1 98 ? -11.191 -13.695 -8.627 1.00 94.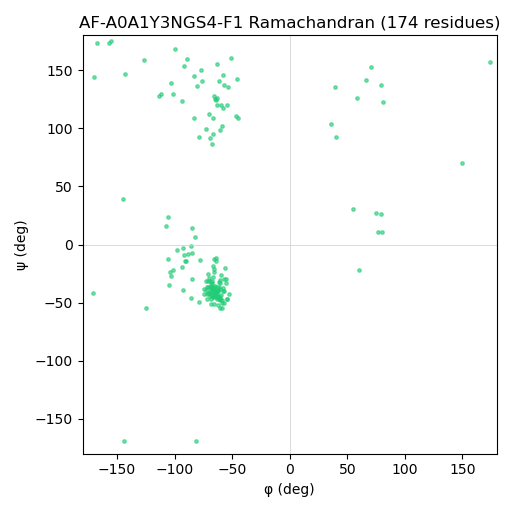00 98 GLU A CA 1
ATOM 786 C C . GLU A 1 98 ? -10.091 -14.742 -8.904 1.00 94.00 98 GLU A C 1
ATOM 788 O O . GLU A 1 98 ? -10.385 -15.919 -9.100 1.00 94.00 98 GLU A O 1
ATOM 793 N N . TYR A 1 99 ? -8.815 -14.346 -8.840 1.00 94.06 99 TYR A N 1
ATOM 794 C CA . TYR A 1 99 ? -7.655 -15.234 -8.995 1.00 94.06 99 TYR A CA 1
ATOM 795 C C . TYR A 1 99 ? -7.269 -15.991 -7.709 1.00 94.06 99 TYR A C 1
ATOM 797 O O . TYR A 1 99 ? -6.234 -16.654 -7.678 1.00 94.06 99 TYR A O 1
ATOM 805 N N . GLY A 1 100 ? -8.066 -15.900 -6.638 1.00 93.44 100 GLY A N 1
ATOM 806 C CA . GLY A 1 100 ? -7.800 -16.603 -5.377 1.00 93.44 100 GLY A CA 1
ATOM 807 C C . GLY A 1 100 ? -6.668 -15.992 -4.545 1.00 93.44 100 GLY A C 1
ATOM 808 O O . GLY A 1 100 ? -6.025 -16.697 -3.769 1.00 93.44 100 GLY A O 1
ATOM 809 N N . ILE A 1 101 ? -6.426 -14.686 -4.698 1.00 94.88 101 ILE A N 1
ATOM 810 C CA . ILE A 1 101 ? -5.455 -13.897 -3.921 1.00 94.88 101 ILE A CA 1
ATOM 811 C C . ILE A 1 101 ? -6.133 -12.658 -3.313 1.00 94.88 101 ILE A C 1
ATOM 813 O O . ILE A 1 101 ? -7.160 -12.235 -3.842 1.00 94.88 101 ILE A O 1
ATOM 817 N N . PRO A 1 102 ? -5.594 -12.039 -2.246 1.00 96.25 102 PRO A N 1
ATOM 818 C CA . PRO A 1 102 ? -6.143 -10.791 -1.714 1.00 96.25 102 PRO A CA 1
ATOM 819 C C . PRO A 1 102 ? -6.084 -9.659 -2.746 1.00 96.25 102 PRO A C 1
ATOM 821 O O . PRO A 1 102 ? -5.075 -9.512 -3.437 1.00 96.25 102 PRO A O 1
ATOM 824 N N . LEU A 1 103 ? -7.122 -8.823 -2.802 1.00 97.50 103 LEU A N 1
ATOM 825 C CA . LEU A 1 103 ? -7.244 -7.694 -3.731 1.00 97.50 103 LEU A CA 1
ATOM 826 C C . LEU A 1 103 ? -6.035 -6.753 -3.645 1.00 97.50 103 LEU A C 1
ATOM 828 O O . LEU A 1 103 ? -5.396 -6.478 -4.653 1.00 97.50 103 LEU A O 1
ATOM 832 N N . ILE A 1 104 ? -5.621 -6.388 -2.428 1.00 97.50 104 ILE A N 1
ATOM 833 C CA . ILE A 1 104 ? -4.416 -5.579 -2.188 1.00 97.50 104 ILE A CA 1
ATOM 834 C C . ILE A 1 104 ? -3.138 -6.178 -2.804 1.00 97.50 104 ILE A C 1
ATOM 836 O O . ILE A 1 104 ? -2.255 -5.436 -3.229 1.00 97.50 104 ILE A O 1
ATOM 840 N N . VAL A 1 105 ? -3.018 -7.510 -2.871 1.00 97.25 105 VAL A N 1
ATOM 841 C CA . VAL A 1 105 ? -1.868 -8.170 -3.509 1.00 97.25 105 VAL A CA 1
ATOM 842 C C . VAL A 1 105 ? -1.979 -8.064 -5.025 1.00 97.25 105 VAL A C 1
ATOM 844 O O . VAL A 1 105 ? -0.980 -7.760 -5.669 1.00 97.25 105 VAL A O 1
ATOM 847 N N . TYR A 1 106 ? -3.173 -8.275 -5.583 1.00 97.69 106 TYR A N 1
ATOM 848 C CA . TYR A 1 106 ? -3.422 -8.114 -7.014 1.00 97.69 106 TYR A CA 1
ATOM 849 C C . TYR A 1 106 ? -3.110 -6.687 -7.482 1.00 97.69 106 TYR A C 1
ATOM 851 O O . TYR A 1 106 ? -2.260 -6.513 -8.353 1.00 97.69 106 TYR A O 1
ATOM 859 N N . ASP A 1 107 ? -3.707 -5.677 -6.845 1.00 97.44 107 ASP A N 1
ATOM 860 C CA . ASP A 1 107 ? -3.538 -4.267 -7.208 1.00 97.44 107 ASP A CA 1
ATOM 861 C C . ASP A 1 107 ? -2.064 -3.841 -7.135 1.00 97.44 107 ASP A C 1
ATOM 863 O O . ASP A 1 107 ? -1.531 -3.250 -8.076 1.00 97.44 107 ASP A O 1
ATOM 867 N N . CYS A 1 108 ? -1.376 -4.188 -6.038 1.00 97.88 108 CYS A N 1
ATOM 868 C CA . CYS A 1 108 ? 0.037 -3.855 -5.871 1.00 97.88 108 CYS A CA 1
ATOM 869 C C . CYS A 1 108 ? 0.923 -4.543 -6.918 1.00 97.88 108 CYS A C 1
ATOM 871 O O . CYS A 1 108 ? 1.864 -3.927 -7.404 1.00 97.88 108 CYS A O 1
ATOM 873 N N . ILE A 1 109 ? 0.667 -5.810 -7.261 1.00 97.19 109 ILE A N 1
ATOM 874 C CA . ILE A 1 109 ? 1.455 -6.520 -8.281 1.00 97.19 109 ILE A CA 1
ATOM 875 C C . ILE A 1 109 ? 1.164 -5.966 -9.677 1.00 97.19 109 ILE A C 1
ATOM 877 O O . ILE A 1 109 ? 2.096 -5.837 -10.469 1.00 97.19 109 ILE A O 1
ATOM 881 N N . ASN A 1 110 ? -0.082 -5.590 -9.969 1.00 95.88 110 ASN A N 1
ATOM 882 C CA . ASN A 1 110 ? -0.444 -4.992 -11.247 1.00 95.88 110 ASN A CA 1
ATOM 883 C C . ASN A 1 110 ? 0.295 -3.658 -11.459 1.00 95.88 110 ASN A C 1
ATOM 885 O O . ASN A 1 110 ? 0.999 -3.517 -12.453 1.00 95.88 110 ASN A O 1
ATOM 889 N N . GLU A 1 111 ? 0.233 -2.727 -10.498 1.00 96.44 111 GLU A N 1
ATOM 890 C CA . GLU A 1 111 ? 0.942 -1.435 -10.595 1.00 96.44 111 GLU A CA 1
ATOM 891 C C . GLU A 1 111 ? 2.475 -1.605 -10.638 1.00 96.44 111 GLU A C 1
ATOM 893 O O . GLU A 1 111 ? 3.174 -0.901 -11.363 1.00 96.44 111 GLU A O 1
ATOM 898 N N . LEU A 1 112 ? 3.028 -2.572 -9.895 1.00 96.62 112 LEU A N 1
ATOM 899 C CA . LEU A 1 112 ? 4.477 -2.807 -9.860 1.00 96.62 112 LEU A CA 1
ATOM 900 C C . LEU A 1 112 ? 5.026 -3.555 -11.081 1.00 96.62 112 LEU A C 1
ATOM 902 O O . LEU A 1 112 ? 6.243 -3.569 -11.270 1.00 96.62 112 LEU A O 1
ATOM 906 N N . THR A 1 113 ? 4.168 -4.159 -11.908 1.00 95.06 113 THR A N 1
ATOM 907 C CA . THR A 1 113 ? 4.592 -4.862 -13.130 1.00 95.06 113 THR A CA 1
ATOM 908 C C . THR A 1 113 ? 5.119 -3.884 -14.184 1.00 95.06 113 THR A C 1
ATOM 910 O O . THR A 1 113 ? 6.097 -4.195 -14.861 1.00 95.06 113 THR A O 1
ATOM 913 N N . ASP A 1 114 ? 4.560 -2.674 -14.252 1.00 91.81 114 ASP A N 1
ATOM 914 C CA . ASP A 1 114 ? 5.020 -1.615 -15.162 1.00 91.81 114 ASP A CA 1
ATOM 915 C C . ASP A 1 114 ? 6.199 -0.797 -14.584 1.00 91.81 114 ASP A C 1
ATOM 917 O O . ASP A 1 114 ? 6.813 0.006 -15.285 1.00 91.81 114 ASP A O 1
ATOM 921 N N . ALA A 1 115 ? 6.565 -1.023 -13.315 1.00 93.88 115 ALA A N 1
ATOM 922 C CA . ALA A 1 115 ? 7.613 -0.295 -12.590 1.00 93.88 115 ALA A CA 1
ATOM 923 C C . ALA A 1 115 ? 8.922 -1.094 -12.395 1.00 93.88 115 ALA A C 1
ATOM 925 O O . ALA A 1 115 ? 9.699 -0.806 -11.482 1.00 93.88 115 ALA A O 1
ATOM 926 N N . ILE A 1 116 ? 9.193 -2.093 -13.242 1.00 92.25 116 ILE A N 1
ATOM 927 C CA . ILE A 1 116 ? 10.391 -2.957 -13.145 1.00 92.25 116 ILE A CA 1
ATOM 928 C C . ILE A 1 116 ? 11.730 -2.206 -13.236 1.00 92.25 116 ILE A C 1
ATOM 930 O O . ILE A 1 116 ? 12.720 -2.670 -12.670 1.00 92.25 116 ILE A O 1
ATOM 934 N N . ASP A 1 117 ? 11.754 -1.047 -13.898 1.00 94.12 117 ASP A N 1
ATOM 935 C CA . ASP A 1 117 ? 12.947 -0.206 -14.059 1.00 94.12 117 ASP A CA 1
ATOM 936 C C . ASP A 1 117 ? 13.181 0.760 -12.873 1.00 94.12 117 ASP A C 1
ATOM 938 O O . ASP A 1 117 ? 14.176 1.491 -12.852 1.00 94.12 117 ASP A O 1
ATOM 942 N N . GLU A 1 118 ? 12.300 0.775 -11.860 1.00 95.44 118 GLU A N 1
ATOM 943 C CA . GLU A 1 118 ? 12.429 1.667 -10.701 1.00 95.44 118 GLU A CA 1
ATOM 944 C C . GLU A 1 118 ? 13.677 1.341 -9.860 1.00 95.44 118 GLU A C 1
ATOM 946 O O . GLU A 1 118 ? 13.883 0.229 -9.352 1.00 95.44 118 GLU A O 1
ATOM 951 N N . VAL A 1 119 ? 14.512 2.360 -9.642 1.00 94.31 119 VAL A N 1
ATOM 952 C CA . VAL A 1 119 ? 15.810 2.198 -8.981 1.00 94.31 119 VAL A CA 1
ATOM 953 C C . VAL A 1 119 ? 15.640 1.796 -7.519 1.00 94.31 119 VAL A C 1
ATOM 955 O O . VAL A 1 119 ? 15.331 2.603 -6.649 1.00 94.31 119 VAL A O 1
ATOM 958 N N . GLY A 1 120 ? 15.979 0.544 -7.213 1.00 94.94 120 GLY A N 1
ATOM 959 C CA . GLY A 1 120 ? 15.960 0.043 -5.841 1.00 94.94 120 GLY A CA 1
ATOM 960 C C . GLY A 1 120 ? 14.567 -0.323 -5.333 1.00 94.94 120 GLY A C 1
ATOM 961 O O . GLY A 1 120 ? 14.379 -0.341 -4.113 1.00 94.94 120 GLY A O 1
ATOM 962 N N . LEU A 1 121 ? 13.642 -0.668 -6.236 1.00 95.69 121 LEU A N 1
ATOM 963 C CA . LEU A 1 121 ? 12.342 -1.240 -5.898 1.00 95.69 121 LEU A CA 1
ATOM 964 C C . LEU A 1 121 ? 12.469 -2.359 -4.845 1.00 95.69 121 LEU A C 1
ATOM 966 O O . LEU A 1 121 ? 13.447 -3.110 -4.811 1.00 95.69 121 LEU A O 1
ATOM 970 N N . TYR A 1 122 ? 11.504 -2.430 -3.926 1.00 96.00 122 TYR A N 1
ATOM 971 C CA . TYR A 1 122 ? 11.508 -3.261 -2.708 1.00 96.00 122 TYR A CA 1
ATOM 972 C C . TYR A 1 122 ? 12.644 -3.002 -1.695 1.00 96.00 122 TYR A C 1
ATOM 974 O O . TYR A 1 122 ? 12.443 -3.297 -0.512 1.00 96.00 122 TYR A O 1
ATOM 982 N N . ARG A 1 123 ? 13.784 -2.414 -2.079 1.00 96.75 123 ARG A N 1
ATOM 983 C CA . ARG A 1 123 ? 14.900 -2.061 -1.182 1.00 96.75 123 ARG A CA 1
ATOM 984 C C . ARG A 1 123 ? 14.705 -0.692 -0.528 1.00 96.75 123 ARG A C 1
ATOM 986 O O . ARG A 1 123 ? 14.919 -0.563 0.675 1.00 96.75 123 ARG A O 1
ATOM 993 N N . ILE A 1 124 ? 14.323 0.318 -1.305 1.00 96.19 124 ILE A N 1
ATOM 994 C CA . ILE A 1 124 ? 14.085 1.683 -0.823 1.00 96.19 124 ILE A CA 1
ATOM 995 C C . ILE A 1 124 ? 12.683 1.749 -0.177 1.00 96.19 124 ILE A C 1
ATOM 997 O O . ILE A 1 124 ? 11.741 1.140 -0.693 1.00 96.19 124 ILE A O 1
ATOM 1001 N N . PRO A 1 125 ? 12.514 2.407 0.988 1.00 95.62 125 PRO A N 1
ATOM 1002 C CA . PRO A 1 125 ? 11.196 2.650 1.566 1.00 95.62 125 PRO A CA 1
ATOM 1003 C C . PRO A 1 125 ? 10.470 3.778 0.822 1.00 95.62 125 PRO A C 1
ATOM 1005 O O . PRO A 1 125 ? 11.076 4.789 0.471 1.00 95.62 125 PRO A O 1
ATOM 1008 N N . GLY A 1 126 ? 9.164 3.617 0.617 1.00 96.00 126 GLY A N 1
ATOM 1009 C CA . GLY A 1 126 ? 8.298 4.678 0.101 1.00 96.00 126 GLY A CA 1
ATOM 1010 C C . GLY A 1 126 ? 7.849 5.677 1.170 1.00 96.00 126 GLY A C 1
ATOM 1011 O O . GLY A 1 126 ? 8.324 5.662 2.307 1.00 96.00 126 GLY A O 1
ATOM 1012 N N . SER A 1 127 ? 6.890 6.534 0.814 1.00 97.81 127 SER A N 1
ATOM 1013 C CA . SER A 1 127 ? 6.340 7.543 1.729 1.00 97.81 127 SER A CA 1
ATOM 1014 C C . SER A 1 127 ? 5.503 6.895 2.834 1.00 97.81 127 SER A C 1
ATOM 1016 O O . SER A 1 127 ? 4.412 6.396 2.565 1.00 97.81 127 SER A O 1
ATOM 1018 N N . THR A 1 128 ? 5.972 6.945 4.087 1.00 97.50 128 THR A N 1
ATOM 1019 C CA . THR A 1 128 ? 5.247 6.397 5.252 1.00 97.50 128 THR A CA 1
ATOM 1020 C C . THR A 1 128 ? 3.819 6.933 5.349 1.00 97.50 128 THR A C 1
ATOM 1022 O O . THR A 1 128 ? 2.894 6.158 5.555 1.00 97.50 128 THR A O 1
ATOM 1025 N N . HIS A 1 129 ? 3.629 8.237 5.125 1.00 97.94 129 HIS A N 1
ATOM 1026 C CA . HIS A 1 129 ? 2.312 8.872 5.191 1.00 97.94 129 HIS A CA 1
ATOM 1027 C C . HIS A 1 129 ? 1.354 8.343 4.113 1.00 97.94 129 HIS A C 1
ATOM 1029 O O . HIS A 1 129 ? 0.192 8.066 4.398 1.00 97.94 129 HIS A O 1
ATOM 1035 N N . GLN A 1 130 ? 1.848 8.138 2.887 1.00 98.19 130 GLN A N 1
ATOM 1036 C CA . GLN A 1 130 ? 1.027 7.595 1.804 1.00 98.19 130 GLN A CA 1
ATOM 1037 C C . GLN A 1 130 ? 0.719 6.109 2.027 1.00 98.19 130 GLN A C 1
ATOM 1039 O O . GLN A 1 130 ? -0.403 5.672 1.784 1.00 98.19 130 GLN A O 1
ATOM 1044 N N . VAL A 1 131 ? 1.676 5.343 2.569 1.00 98.25 131 VAL A N 1
ATOM 1045 C CA . VAL A 1 131 ? 1.438 3.957 3.000 1.00 98.25 131 VAL A CA 1
ATOM 1046 C C . VAL A 1 131 ? 0.350 3.901 4.073 1.00 98.25 131 VAL A C 1
ATOM 1048 O O . VAL A 1 131 ? -0.517 3.044 3.974 1.00 98.25 131 VAL A O 1
ATOM 1051 N N . GLU A 1 132 ? 0.347 4.801 5.062 1.00 97.62 132 GLU A N 1
ATOM 1052 C CA . GLU A 1 132 ? -0.704 4.873 6.091 1.00 97.62 132 GLU A CA 1
ATOM 1053 C C . GLU A 1 132 ? -2.087 5.168 5.486 1.00 97.62 132 GLU A C 1
ATOM 1055 O O . GLU A 1 132 ? -3.032 4.434 5.769 1.00 97.62 132 GLU A O 1
ATOM 1060 N N . ILE A 1 133 ? -2.195 6.158 4.589 1.00 97.94 133 ILE A N 1
ATOM 1061 C CA . ILE A 1 133 ? -3.452 6.490 3.891 1.00 97.94 133 ILE A CA 1
ATOM 1062 C C . ILE A 1 133 ? -3.977 5.295 3.084 1.00 97.94 133 ILE A C 1
ATOM 1064 O O . ILE A 1 133 ? -5.143 4.923 3.216 1.00 97.94 133 ILE A O 1
ATOM 1068 N N . LEU A 1 134 ? -3.133 4.674 2.252 1.00 98.31 134 LEU A N 1
ATOM 1069 C CA . LEU A 1 134 ? -3.533 3.532 1.424 1.00 98.31 134 LEU A CA 1
ATOM 1070 C C . LEU A 1 134 ? -3.908 2.318 2.289 1.00 98.31 134 LEU A C 1
ATOM 1072 O O . LEU A 1 134 ? -4.916 1.661 2.041 1.00 98.31 134 LEU A O 1
ATOM 1076 N N . LYS A 1 135 ? -3.136 2.054 3.349 1.00 97.25 135 LYS A N 1
ATOM 1077 C CA . LYS A 1 135 ? -3.393 0.989 4.325 1.00 97.25 135 LYS A CA 1
ATOM 1078 C C . LYS A 1 135 ? -4.730 1.180 5.042 1.00 97.25 135 LYS A C 1
ATOM 1080 O O . LYS A 1 135 ? -5.387 0.186 5.337 1.00 97.25 135 LYS A O 1
ATOM 1085 N N . ASP A 1 136 ? -5.122 2.409 5.372 1.00 96.88 136 ASP A N 1
ATOM 1086 C CA . ASP A 1 136 ? -6.417 2.693 6.003 1.00 96.88 136 ASP A CA 1
ATOM 1087 C C . ASP A 1 136 ? -7.583 2.548 5.011 1.00 96.88 136 ASP A C 1
ATOM 1089 O O . ASP A 1 136 ? -8.590 1.942 5.369 1.00 96.88 136 ASP A O 1
ATOM 1093 N N . LYS A 1 137 ? -7.428 2.980 3.749 1.00 97.56 137 LYS A N 1
ATOM 1094 C CA . LYS A 1 137 ? -8.436 2.730 2.700 1.00 97.56 137 LYS A CA 1
ATOM 1095 C C . LYS A 1 137 ? -8.724 1.237 2.521 1.00 97.56 137 LYS A C 1
ATOM 1097 O O . LYS A 1 137 ? -9.881 0.830 2.587 1.00 97.56 137 LYS A O 1
ATOM 1102 N N . TYR A 1 138 ? -7.678 0.421 2.361 1.00 97.44 138 TYR A N 1
ATOM 1103 C CA . TYR A 1 138 ? -7.823 -1.035 2.264 1.00 97.44 138 TYR A CA 1
ATOM 1104 C C . TYR A 1 138 ? -8.441 -1.638 3.537 1.00 97.44 138 TYR A C 1
ATOM 1106 O O . TYR A 1 138 ? -9.354 -2.452 3.430 1.00 97.44 138 TYR A O 1
ATOM 1114 N N . ASP A 1 139 ? -8.005 -1.221 4.736 1.00 96.69 139 ASP A N 1
ATOM 1115 C CA . ASP A 1 139 ? -8.568 -1.714 6.008 1.00 96.69 139 ASP A CA 1
ATOM 1116 C C . ASP A 1 139 ? -10.083 -1.491 6.122 1.00 96.69 139 ASP A C 1
ATOM 1118 O O . ASP A 1 139 ? -10.744 -2.291 6.780 1.00 96.69 139 ASP A O 1
ATOM 1122 N N . PHE A 1 140 ? -10.626 -0.444 5.493 1.00 95.88 140 PHE A N 1
ATOM 1123 C CA . PHE A 1 140 ? -12.048 -0.087 5.539 1.00 95.88 140 PHE A CA 1
ATOM 1124 C C . PHE A 1 140 ? -12.811 -0.360 4.235 1.00 95.88 140 PHE A C 1
ATOM 1126 O O . PHE A 1 140 ? -13.919 0.151 4.071 1.00 95.88 140 PHE A O 1
ATOM 1133 N N . LEU A 1 141 ? -12.241 -1.171 3.332 1.00 95.25 141 LEU A N 1
ATOM 1134 C CA . LEU A 1 141 ? -12.833 -1.550 2.039 1.00 95.25 141 LEU A CA 1
ATOM 1135 C C . LEU A 1 141 ? -13.221 -0.339 1.161 1.00 95.25 141 LEU A C 1
ATOM 1137 O O . LEU A 1 141 ? -14.172 -0.388 0.380 1.00 95.25 141 LEU A O 1
ATOM 1141 N N . GLU A 1 142 ? -12.483 0.765 1.289 1.00 96.06 142 GLU A N 1
ATOM 1142 C CA . GLU A 1 142 ? -12.637 1.946 0.442 1.00 96.06 142 GLU A CA 1
ATOM 1143 C C . GLU A 1 142 ? -11.979 1.708 -0.927 1.00 96.06 142 GLU A C 1
ATOM 1145 O O . GLU A 1 142 ? -10.995 0.977 -1.043 1.00 96.06 142 GLU A O 1
ATOM 1150 N N . ALA A 1 143 ? -12.497 2.347 -1.979 1.00 94.44 143 ALA A N 1
ATOM 1151 C CA . ALA A 1 143 ? -11.925 2.220 -3.317 1.00 94.44 143 ALA A CA 1
ATOM 1152 C C . ALA A 1 143 ? -10.497 2.798 -3.368 1.00 94.44 143 ALA A C 1
ATOM 1154 O O . ALA A 1 143 ? -10.265 3.973 -3.052 1.00 94.44 143 ALA A O 1
ATOM 1155 N N . VAL A 1 144 ? -9.546 1.972 -3.806 1.00 96.69 144 VAL A N 1
ATOM 1156 C CA . VAL A 1 144 ? -8.149 2.351 -4.030 1.00 96.69 144 VAL A CA 1
ATOM 1157 C C . VAL A 1 144 ? -7.860 2.300 -5.526 1.00 96.69 144 VAL A C 1
ATOM 1159 O O . VAL A 1 144 ? -8.145 1.306 -6.183 1.00 96.69 144 VAL A O 1
ATOM 1162 N N . ASP A 1 145 ? -7.285 3.378 -6.051 1.00 95.44 145 ASP A N 1
ATOM 1163 C CA . ASP A 1 145 ? -6.581 3.378 -7.332 1.00 95.44 145 ASP A CA 1
ATOM 1164 C C . ASP A 1 145 ? -5.107 3.634 -7.011 1.00 95.44 145 ASP A C 1
ATOM 1166 O O . ASP A 1 145 ? -4.801 4.559 -6.252 1.00 95.44 145 ASP A O 1
ATOM 1170 N N . LEU A 1 146 ? -4.218 2.778 -7.516 1.00 97.00 146 LEU A N 1
ATOM 1171 C CA . LEU A 1 146 ? -2.771 2.883 -7.309 1.00 97.00 146 LEU A CA 1
ATOM 1172 C C . LEU A 1 146 ? -2.059 3.565 -8.484 1.00 97.00 146 LEU A C 1
ATOM 1174 O O . LEU A 1 146 ? -0.863 3.820 -8.384 1.00 97.00 146 LEU A O 1
ATOM 1178 N N . LYS A 1 147 ? -2.773 3.887 -9.571 1.00 95.00 147 LYS A N 1
ATOM 1179 C CA . LYS A 1 147 ? -2.175 4.414 -10.803 1.00 95.00 147 LYS A CA 1
ATOM 1180 C C . LYS A 1 147 ? -1.394 5.699 -10.573 1.00 95.00 147 LYS A C 1
ATOM 1182 O O . LYS A 1 147 ? -1.963 6.738 -10.235 1.00 95.00 147 LYS A O 1
ATOM 1187 N N . GLY A 1 148 ? -0.092 5.639 -10.836 1.00 92.56 148 GLY A N 1
ATOM 1188 C CA . GLY A 1 148 ? 0.808 6.782 -10.682 1.00 92.56 148 GLY A CA 1
ATOM 1189 C C . GLY A 1 148 ? 1.198 7.085 -9.232 1.00 92.56 148 GLY A C 1
ATOM 1190 O O . GLY A 1 148 ? 1.817 8.121 -8.974 1.00 92.56 148 GLY A O 1
ATOM 1191 N N . GLU A 1 149 ? 0.883 6.196 -8.285 1.00 96.62 149 GLU A N 1
ATOM 1192 C CA . GLU A 1 149 ? 1.529 6.189 -6.973 1.00 96.62 149 GLU A CA 1
ATOM 1193 C C . GLU A 1 149 ? 3.029 5.905 -7.114 1.00 96.62 149 GLU A C 1
ATOM 1195 O O . GLU A 1 149 ? 3.496 5.275 -8.063 1.00 96.62 149 GLU A O 1
ATOM 1200 N N . ASN A 1 150 ? 3.829 6.347 -6.141 1.00 96.50 150 ASN A N 1
ATOM 1201 C CA . ASN A 1 150 ? 5.260 6.049 -6.181 1.00 96.50 150 ASN A CA 1
ATOM 1202 C C . ASN A 1 150 ? 5.493 4.525 -6.029 1.00 96.50 150 ASN A C 1
ATOM 1204 O O . ASN A 1 150 ? 5.055 3.962 -5.019 1.00 96.50 150 ASN A O 1
ATOM 1208 N N . PRO A 1 151 ? 6.245 3.849 -6.921 1.00 97.56 151 PRO A N 1
ATOM 1209 C CA . PRO A 1 151 ? 6.402 2.395 -6.843 1.00 97.56 151 PRO A CA 1
ATOM 1210 C C . PRO A 1 151 ? 7.051 1.912 -5.536 1.00 97.56 151 PRO A C 1
ATOM 1212 O O . PRO A 1 151 ? 6.698 0.853 -5.020 1.00 97.56 151 PRO A O 1
ATOM 1215 N N . ASN A 1 152 ? 7.929 2.702 -4.904 1.00 97.75 152 ASN A N 1
ATOM 1216 C CA . ASN A 1 152 ? 8.476 2.348 -3.588 1.00 97.75 152 ASN A CA 1
ATOM 1217 C C . ASN A 1 152 ? 7.421 2.444 -2.472 1.00 97.75 152 ASN A C 1
ATOM 1219 O O . ASN A 1 152 ? 7.504 1.693 -1.495 1.00 97.75 152 ASN A O 1
ATOM 1223 N N . THR A 1 153 ? 6.413 3.316 -2.601 1.00 98.12 153 THR A N 1
ATOM 1224 C CA . THR A 1 153 ? 5.232 3.359 -1.715 1.00 98.12 153 THR A CA 1
ATOM 1225 C C . THR A 1 153 ? 4.403 2.091 -1.887 1.00 98.12 153 THR A C 1
ATOM 1227 O O . THR A 1 153 ? 4.177 1.399 -0.894 1.00 98.12 153 THR A O 1
ATOM 1230 N N . VAL A 1 154 ? 4.047 1.719 -3.121 1.00 98.25 154 VAL A N 1
ATOM 1231 C CA . VAL A 1 154 ? 3.273 0.496 -3.413 1.00 98.25 154 VAL A CA 1
ATOM 1232 C C . VAL A 1 154 ? 4.020 -0.761 -2.947 1.00 98.25 154 VAL A C 1
ATOM 1234 O O . VAL A 1 154 ? 3.476 -1.579 -2.206 1.00 98.25 154 VAL A O 1
ATOM 1237 N N . ALA A 1 155 ? 5.317 -0.873 -3.243 1.00 98.12 155 ALA A N 1
ATOM 1238 C CA . ALA A 1 155 ? 6.160 -1.966 -2.756 1.00 98.12 155 ALA A CA 1
ATOM 1239 C C . ALA A 1 155 ? 6.267 -1.994 -1.219 1.00 98.12 155 ALA A C 1
ATOM 1241 O O . ALA A 1 155 ? 6.400 -3.063 -0.619 1.00 98.12 155 ALA A O 1
ATOM 1242 N N . THR A 1 156 ? 6.215 -0.838 -0.550 1.00 98.19 156 THR A N 1
ATOM 1243 C CA . THR A 1 156 ? 6.212 -0.756 0.921 1.00 98.19 156 THR A CA 1
ATOM 1244 C C . THR A 1 156 ? 4.864 -1.165 1.513 1.00 98.19 156 THR A C 1
ATOM 1246 O O . THR A 1 156 ? 4.856 -1.884 2.512 1.00 98.19 156 THR A O 1
ATOM 1249 N N . LEU A 1 157 ? 3.751 -0.805 0.871 1.00 98.31 157 LEU A N 1
ATOM 1250 C CA . LEU A 1 157 ? 2.403 -1.244 1.230 1.00 98.31 157 LEU A CA 1
ATOM 1251 C C . LEU A 1 157 ? 2.246 -2.768 1.089 1.00 98.31 157 LEU A C 1
ATOM 1253 O O . LEU A 1 157 ? 1.809 -3.429 2.031 1.00 98.31 157 LEU A O 1
ATOM 1257 N N . LEU A 1 158 ? 2.703 -3.345 -0.027 1.00 97.81 158 LEU A N 1
ATOM 1258 C CA . LEU A 1 158 ? 2.693 -4.793 -0.246 1.00 97.81 158 LEU A CA 1
ATOM 1259 C C . LEU A 1 158 ? 3.531 -5.531 0.812 1.00 97.81 158 LEU A C 1
ATOM 1261 O O . LEU A 1 158 ? 3.048 -6.464 1.454 1.00 97.81 158 LEU A O 1
ATOM 1265 N N . LYS A 1 159 ? 4.764 -5.072 1.080 1.00 96.88 159 LYS A N 1
ATOM 1266 C CA . LYS A 1 159 ? 5.602 -5.615 2.169 1.00 96.88 159 LYS A CA 1
ATOM 1267 C C . LYS A 1 159 ? 4.923 -5.499 3.541 1.00 96.88 159 LYS A C 1
ATOM 1269 O O . LYS A 1 159 ? 5.070 -6.403 4.362 1.00 96.88 159 LYS A O 1
ATOM 1274 N N . LEU A 1 160 ? 4.201 -4.407 3.807 1.00 96.75 160 LEU A N 1
ATOM 1275 C CA . LEU A 1 160 ? 3.463 -4.200 5.057 1.00 96.75 160 LEU A CA 1
ATOM 1276 C C . LEU A 1 160 ? 2.319 -5.210 5.208 1.00 96.75 160 LEU A C 1
ATOM 1278 O O . LEU A 1 160 ? 2.169 -5.774 6.290 1.00 96.75 160 LEU A O 1
ATOM 1282 N N . PHE A 1 161 ? 1.559 -5.473 4.142 1.00 96.31 161 PHE A N 1
ATOM 1283 C CA . PHE A 1 161 ? 0.487 -6.471 4.150 1.00 96.31 161 PHE A CA 1
ATOM 1284 C C . PHE A 1 161 ? 1.043 -7.866 4.458 1.00 96.31 161 PHE A C 1
ATOM 1286 O O . PHE A 1 161 ? 0.660 -8.478 5.454 1.00 96.31 161 PHE A O 1
ATOM 1293 N N . LEU A 1 162 ? 2.039 -8.309 3.682 1.00 93.75 162 LEU A N 1
ATOM 1294 C CA . LEU A 1 162 ? 2.662 -9.630 3.827 1.00 93.75 162 LEU A CA 1
ATOM 1295 C C . LEU A 1 162 ? 3.312 -9.833 5.208 1.00 93.75 162 LEU A C 1
ATOM 1297 O O . LEU A 1 162 ? 3.299 -10.940 5.741 1.00 93.75 162 LEU A O 1
ATOM 1301 N N . ARG A 1 163 ? 3.861 -8.769 5.814 1.00 92.44 163 ARG A N 1
ATOM 1302 C CA . ARG A 1 163 ? 4.411 -8.797 7.181 1.00 92.44 163 ARG A CA 1
ATOM 1303 C C . ARG A 1 163 ? 3.328 -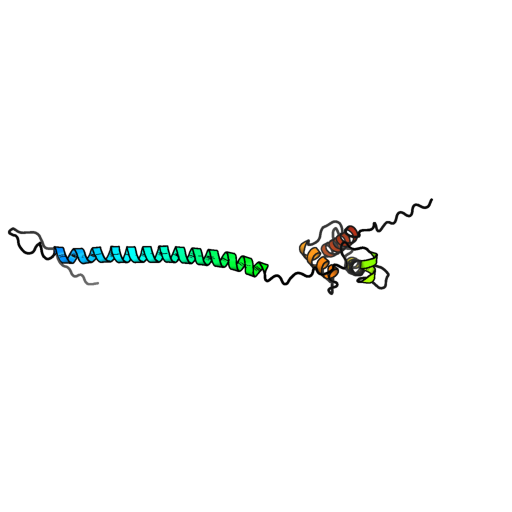8.904 8.258 1.00 92.44 163 ARG A C 1
ATOM 1305 O O . ARG A 1 163 ? 3.590 -9.468 9.318 1.00 92.44 163 ARG A O 1
ATOM 1312 N N . ASN A 1 164 ? 2.149 -8.339 8.012 1.00 90.25 164 ASN A N 1
ATOM 1313 C CA . ASN A 1 164 ? 1.045 -8.308 8.968 1.00 90.25 164 ASN A CA 1
ATOM 1314 C C . ASN A 1 164 ? 0.129 -9.547 8.868 1.00 90.25 164 ASN A C 1
ATOM 1316 O O . ASN A 1 164 ? -0.727 -9.730 9.735 1.00 90.25 164 ASN A O 1
ATOM 1320 N N . CYS A 1 165 ? 0.307 -10.412 7.861 1.00 84.62 165 CYS A N 1
ATOM 1321 C CA . CYS A 1 165 ? -0.361 -11.711 7.782 1.00 84.62 165 CYS A CA 1
ATOM 1322 C C . CYS A 1 165 ? -0.005 -12.587 8.999 1.00 84.62 165 CYS A C 1
ATOM 1324 O O . CYS A 1 165 ? 1.156 -12.927 9.226 1.00 84.62 165 CYS A O 1
ATOM 1326 N N . LYS A 1 166 ? -1.020 -12.988 9.778 1.00 72.38 166 LYS A N 1
ATOM 1327 C CA . LYS A 1 166 ? -0.848 -13.783 11.012 1.00 72.38 166 LYS A CA 1
ATOM 1328 C C . LYS A 1 166 ? -0.302 -15.197 10.781 1.00 72.38 166 LYS A C 1
ATOM 1330 O O . LYS A 1 166 ? 0.307 -15.768 11.683 1.00 72.38 166 LYS A O 1
ATOM 1335 N N . TYR A 1 167 ? -0.492 -15.748 9.585 1.00 65.44 167 TYR A N 1
ATOM 1336 C CA . TYR A 1 167 ? 0.054 -17.039 9.176 1.00 65.44 167 TYR A CA 1
ATOM 1337 C C . TYR A 1 167 ? 1.259 -16.840 8.257 1.00 65.44 167 TYR A C 1
ATOM 1339 O O . TYR A 1 167 ? 1.234 -16.003 7.353 1.00 65.44 167 TYR A O 1
ATOM 1347 N N . LYS A 1 168 ? 2.313 -17.645 8.447 1.00 63.16 168 LYS A N 1
ATOM 1348 C CA . LYS A 1 168 ? 3.404 -17.720 7.468 1.00 63.16 168 LYS A CA 1
ATOM 1349 C C . LYS A 1 168 ? 2.838 -18.258 6.154 1.00 63.16 168 LYS A C 1
ATOM 1351 O O . LYS A 1 168 ? 2.394 -19.400 6.113 1.00 63.16 168 LYS A O 1
ATOM 1356 N N . LEU A 1 169 ? 2.947 -17.471 5.083 1.00 63.12 169 LEU A N 1
ATOM 1357 C CA . LEU A 1 169 ? 2.589 -17.890 3.719 1.00 63.12 169 LEU A CA 1
ATOM 1358 C C . LEU A 1 169 ? 3.340 -19.164 3.288 1.00 63.12 169 LEU A C 1
ATOM 1360 O O . LEU A 1 169 ? 2.819 -19.982 2.536 1.00 63.12 169 LEU A O 1
ATOM 1364 N N . VAL A 1 170 ? 4.552 -19.369 3.817 1.00 65.56 170 VAL A N 1
ATOM 1365 C CA . VAL A 1 170 ? 5.272 -20.642 3.709 1.00 65.56 170 VAL A CA 1
ATOM 1366 C C . VAL A 1 170 ? 4.717 -21.630 4.736 1.00 65.56 170 VAL A C 1
ATOM 1368 O O . VAL A 1 170 ? 5.185 -21.703 5.877 1.00 65.56 170 VAL A O 1
ATOM 1371 N N . ILE A 1 171 ? 3.738 -22.424 4.303 1.00 62.84 171 ILE A N 1
ATOM 1372 C CA . ILE A 1 171 ? 3.305 -23.622 5.021 1.00 62.84 171 ILE A CA 1
ATOM 1373 C C . ILE A 1 171 ? 4.399 -24.681 4.847 1.00 62.84 171 ILE A C 1
ATOM 1375 O O . ILE A 1 171 ? 4.459 -25.365 3.824 1.00 62.84 171 ILE A O 1
ATOM 1379 N N . PHE A 1 172 ? 5.259 -24.846 5.853 1.00 57.34 172 PHE A N 1
ATOM 1380 C CA . PHE A 1 172 ? 6.137 -26.013 5.937 1.00 57.34 172 PHE A CA 1
ATOM 1381 C C . PHE A 1 172 ? 5.281 -27.259 6.190 1.00 57.34 172 PHE A C 1
ATOM 1383 O O . PHE A 1 172 ? 5.072 -27.673 7.330 1.00 57.34 172 PHE A O 1
ATOM 1390 N N . LYS A 1 173 ? 4.772 -27.865 5.112 1.00 60.94 173 LYS A N 1
ATOM 1391 C CA . LYS A 1 173 ? 4.313 -29.250 5.149 1.00 60.94 173 LYS A CA 1
ATOM 1392 C C . LYS A 1 173 ? 5.542 -30.124 5.369 1.00 60.94 173 LYS A C 1
ATOM 1394 O O . LYS A 1 173 ? 6.233 -30.477 4.417 1.00 60.94 173 LYS A O 1
ATOM 1399 N N . ASN A 1 174 ? 5.805 -30.458 6.629 1.00 54.50 174 ASN A N 1
ATOM 1400 C CA . ASN A 1 174 ? 6.645 -31.599 6.959 1.00 54.50 174 ASN A CA 1
ATOM 1401 C C . ASN A 1 174 ? 5.953 -32.836 6.376 1.00 54.50 174 ASN A C 1
ATOM 1403 O O . ASN A 1 174 ? 4.995 -33.339 6.964 1.00 54.50 174 ASN A O 1
ATOM 1407 N N . ASN A 1 175 ? 6.402 -33.287 5.203 1.00 50.44 175 ASN A N 1
ATOM 1408 C CA . ASN A 1 175 ? 6.146 -34.658 4.788 1.00 50.44 175 ASN A CA 1
ATOM 1409 C C . ASN A 1 175 ? 6.863 -35.567 5.803 1.00 50.44 175 ASN A C 1
ATOM 1411 O O . ASN A 1 175 ? 8.052 -35.330 6.045 1.00 50.44 175 ASN A O 1
ATOM 1415 N N . PRO A 1 176 ? 6.156 -36.524 6.428 1.00 62.81 176 PRO A N 1
ATOM 1416 C CA . PRO A 1 176 ? 6.774 -37.529 7.288 1.00 62.81 176 PRO A CA 1
ATOM 1417 C C . PRO A 1 176 ? 7.644 -38.510 6.487 1.00 62.81 176 PRO A C 1
ATOM 1419 O O . PRO A 1 176 ? 7.374 -38.6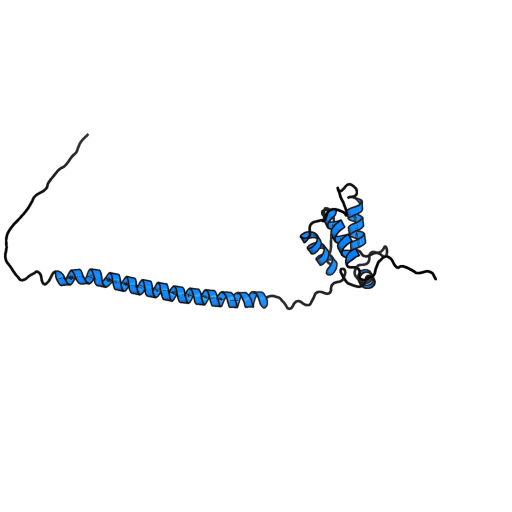90 5.276 1.00 62.81 176 PRO A O 1
#

Secondary structure (DSSP, 8-state):
-------------------STHHHHHHHHHHHHHHHHHHHHHHHHHHHHHHHHHHHHHHHHHHHHHHHHHHSS-----PPPSSSSS-HHHHHHHHB-TTSSBHHHHHHHHHHHTTTTSTTTTTS---HHHHHHHHHHHHTT-----TTS-HHHHHHHHHHHHHH-SS-SS------

pLDDT: mean 73.81, std 22.64, range [30.67, 98.31]

Nearest PDB structures (foldseek):
  2mbg-assembly1_A  TM=9.317E-01  e=5.689E-05  Homo sapiens
  1ow3-assembly1_A  TM=8.395E-01  e=1.350E-04  Homo sapiens
  1tx4-assembly1_A  TM=8.523E-01  e=1.624E-04  Homo sapiens
  3iug-assembly1_A  TM=8.655E-01  e=5.579E-04  Homo sapiens
  3msx-assembly1_B  TM=8.611E-01  e=1.917E-03  Homo sapiens

Radius of gyration: 42.57 Å; Cα contacts (8 Å, |Δi|>4): 111; chains: 1; bounding box: 34×133×68 Å

Foldseek 3Di:
DDDDDDDDDDDDDDDDDDDDCPVPVVVPVVVVVVVVVVVVVVVVVCVVVVVVVVVVVVVVVVVVVVVCVVVVPPPPPPQQFQAFQDALVSQCVLANDPVGHGVLLVQLCVQCVVVPVPPQQLNDADDPVVLVVVNVCNRNVHDDDCPPPDNNSSSNNNVNRQVRHPDNPPDPPPDD

Solvent-accessible surface area (backbone atoms only — not comparable to full-atom values): 10942 Å² total; per-residue (Å²): 133,89,79,92,80,86,88,83,89,88,80,84,88,81,83,84,89,78,94,77,67,80,76,59,62,66,66,60,59,59,59,69,55,62,54,53,56,54,55,49,50,53,52,50,51,51,51,50,55,50,46,53,51,51,52,49,52,52,54,52,48,52,57,48,49,58,44,50,72,59,65,70,48,70,83,74,71,77,74,72,66,51,52,71,65,40,57,66,70,54,20,43,74,80,42,46,34,99,86,80,44,42,34,71,57,52,56,40,50,58,62,45,64,82,45,74,84,47,88,52,62,73,72,46,78,35,52,65,70,57,32,51,54,53,52,50,34,50,18,63,74,43,95,80,83,66,87,88,55,58,61,29,24,45,40,42,42,47,52,50,46,66,68,34,42,78,62,69,89,75,72,80,77,78,76,128

Mean predicted aligned error: 18.47 Å